Protein AF-A0A3G8GUY1-F1 (afdb_monomer)

Nearest PDB structures (foldseek):
  7ruq-assembly2_C  TM=5.912E-01  e=1.115E+00  Homo sapiens
  1wh2-assembly1_A  TM=5.828E-01  e=5.482E+00  Arabidopsis thaliana

Foldseek 3Di:
DDDDPPPPPPVPQPQFKWKQEPVRDTDTRHPDQVVRVVVNVVVPDQKIKMFTKDLQDECVCLAPPLLVVLVVVLVVLVVCVVVVNDDDCVVVSVVSVLLSVQHPVQPDPPHHRDPSSVVSSVVRRVVLVVVQVVCCVVPVVDDRDIDTHPPRIDMDGDDPDPPDPDD

Solvent-accessible surface area (backbone atoms only — not comparable to full-atom values): 9735 Å² total; per-residue (Å²): 139,80,85,81,77,82,72,78,75,73,72,70,75,47,53,42,10,21,20,44,48,100,82,75,43,79,48,68,72,17,74,36,66,66,53,20,40,51,52,32,42,76,76,68,41,58,62,25,40,30,31,36,44,30,88,61,77,42,68,58,54,38,69,73,42,35,44,59,53,43,46,53,52,46,50,50,42,54,52,30,38,77,67,71,76,42,76,84,47,62,68,57,39,65,63,45,48,59,32,30,67,45,54,66,75,38,63,72,66,100,48,77,57,42,72,38,39,53,50,34,41,52,52,41,45,51,53,53,48,54,50,52,53,51,46,43,74,76,38,73,86,53,77,79,83,76,28,64,38,80,91,45,67,44,81,44,70,72,70,83,75,82,85,65,81,87,124

pLDDT: mean 76.89, std 17.86, range [33.94, 95.0]

Secondary structure (DSSP, 8-state):
----------------EEEE-TTS-EEEEESSHHHHHHHHHHTT-SEEEEEEEESSPPHHIIIIIHHHHHHHHHHHHHHHHHTTS-S--HHHHHHHHHHHH--THHHHSSSPPPHHHHHHHHHHHHHHHHHHHHHHHH-TTSPPP-EEPTT--EEEE--S-------

Mean predicted aligned error: 12.28 Å

Structure (mmCIF, N/CA/C/O backbone):
data_AF-A0A3G8GUY1-F1
#
_entry.id   AF-A0A3G8GUY1-F1
#
loop_
_atom_site.group_PDB
_atom_site.id
_atom_site.type_symbol
_atom_site.label_atom_id
_atom_site.label_alt_id
_atom_site.label_comp_id
_atom_site.label_asym_id
_atom_site.label_entity_id
_atom_site.label_seq_id
_atom_site.pdbx_PDB_ins_code
_atom_site.Cartn_x
_atom_site.Cartn_y
_atom_site.Cartn_z
_atom_site.occupancy
_atom_site.B_iso_or_equiv
_atom_site.auth_seq_id
_atom_site.auth_comp_id
_atom_site.auth_asym_id
_atom_site.auth_atom_id
_atom_site.pdbx_PDB_model_num
ATOM 1 N N . MET A 1 1 ? 45.491 -27.440 10.576 1.00 37.22 1 MET A N 1
ATOM 2 C CA . MET A 1 1 ? 44.371 -27.638 9.636 1.00 37.22 1 MET A CA 1
ATOM 3 C C . MET A 1 1 ? 43.360 -26.542 9.920 1.00 37.22 1 MET A C 1
ATOM 5 O O . MET A 1 1 ? 42.595 -26.682 10.861 1.00 37.22 1 MET A O 1
ATOM 9 N N . SER A 1 2 ? 43.446 -25.425 9.197 1.00 34.06 2 SER A N 1
ATOM 10 C CA . SER A 1 2 ? 42.467 -24.336 9.278 1.00 34.06 2 SER A CA 1
ATOM 11 C C . SER A 1 2 ? 41.601 -24.409 8.033 1.00 34.06 2 SER A C 1
ATOM 13 O O . SER A 1 2 ? 42.111 -24.286 6.923 1.00 34.06 2 SER A O 1
ATOM 15 N N . THR A 1 3 ? 40.315 -24.679 8.222 1.00 37.38 3 THR A N 1
ATOM 16 C CA . THR A 1 3 ? 39.297 -24.635 7.176 1.00 37.38 3 THR A CA 1
ATOM 17 C C . THR A 1 3 ? 38.997 -23.178 6.852 1.00 37.38 3 THR A C 1
ATOM 19 O O . THR A 1 3 ? 38.409 -22.457 7.656 1.00 37.38 3 THR A O 1
ATOM 22 N N . GLN A 1 4 ? 39.458 -22.758 5.680 1.00 34.22 4 GLN A N 1
ATOM 23 C CA . GLN A 1 4 ? 39.058 -21.534 5.005 1.00 34.22 4 GLN A CA 1
ATOM 24 C C . GLN A 1 4 ? 37.614 -21.750 4.535 1.00 34.22 4 GLN A C 1
ATOM 26 O O . GLN A 1 4 ? 37.375 -22.475 3.575 1.00 34.22 4 GLN A O 1
ATOM 31 N N . ASN A 1 5 ? 36.646 -21.221 5.283 1.00 36.81 5 ASN A N 1
ATOM 32 C CA . ASN A 1 5 ? 35.286 -21.088 4.778 1.00 36.81 5 ASN A CA 1
ATOM 33 C C . ASN A 1 5 ? 35.275 -19.853 3.882 1.00 36.81 5 ASN A C 1
ATOM 35 O O . ASN A 1 5 ? 35.194 -18.728 4.377 1.00 36.81 5 ASN A O 1
ATOM 39 N N . ASP A 1 6 ? 35.385 -20.097 2.579 1.00 35.12 6 ASP A N 1
ATOM 40 C CA . ASP A 1 6 ? 34.920 -19.189 1.541 1.00 35.12 6 ASP A CA 1
ATOM 41 C C . ASP A 1 6 ? 33.421 -18.966 1.767 1.00 35.12 6 ASP A C 1
ATOM 43 O O . ASP A 1 6 ? 32.568 -19.749 1.348 1.00 35.12 6 ASP A O 1
ATOM 47 N N . VAL A 1 7 ? 33.094 -17.918 2.518 1.00 40.62 7 VAL A N 1
ATOM 48 C CA . VAL A 1 7 ? 31.767 -17.324 2.441 1.00 40.62 7 VAL A CA 1
ATOM 49 C C . VAL A 1 7 ? 31.808 -16.488 1.175 1.00 40.62 7 VAL A C 1
ATOM 51 O O . VAL A 1 7 ? 32.288 -15.357 1.186 1.00 40.62 7 VAL A O 1
ATOM 54 N N . ASP A 1 8 ? 31.356 -17.091 0.076 1.00 33.94 8 ASP A N 1
ATOM 55 C CA . ASP A 1 8 ? 30.823 -16.354 -1.059 1.00 33.94 8 ASP A CA 1
ATOM 56 C C . ASP A 1 8 ? 29.797 -15.363 -0.493 1.00 33.94 8 ASP A C 1
ATOM 58 O O . ASP A 1 8 ? 28.642 -15.705 -0.222 1.00 33.94 8 ASP A O 1
ATOM 62 N N . GLU A 1 9 ? 30.229 -14.120 -0.279 1.00 34.91 9 GLU A N 1
ATOM 63 C CA . GLU A 1 9 ? 29.343 -12.971 -0.284 1.00 34.91 9 GLU A CA 1
ATOM 64 C C . GLU A 1 9 ? 28.726 -12.943 -1.682 1.00 34.91 9 GLU A C 1
ATOM 66 O O . GLU A 1 9 ? 29.205 -12.275 -2.600 1.00 34.91 9 GLU A O 1
ATOM 71 N N . GLN A 1 10 ? 27.651 -13.717 -1.861 1.00 35.03 10 GLN A N 1
ATOM 72 C CA . GLN A 1 10 ? 26.658 -13.435 -2.875 1.00 35.03 10 GLN A CA 1
ATOM 73 C C . GLN A 1 10 ? 26.232 -12.000 -2.615 1.00 35.03 10 GLN A C 1
ATOM 75 O O . GLN A 1 10 ? 25.422 -11.715 -1.736 1.00 35.03 10 GLN A O 1
ATOM 80 N N . LYS A 1 11 ? 26.868 -11.093 -3.351 1.00 34.03 11 LYS A N 1
ATOM 81 C CA . LYS A 1 11 ? 26.497 -9.702 -3.501 1.00 34.03 11 LYS A CA 1
ATOM 82 C C . LYS A 1 11 ? 25.031 -9.736 -3.903 1.00 34.03 11 LYS A C 1
ATOM 84 O O . LYS A 1 11 ? 24.726 -9.984 -5.068 1.00 34.03 11 LYS A O 1
ATOM 89 N N . ILE A 1 12 ? 24.143 -9.620 -2.915 1.00 40.19 12 ILE A N 1
ATOM 90 C CA . ILE A 1 12 ? 22.703 -9.533 -3.126 1.00 40.19 12 ILE A CA 1
ATOM 91 C C . ILE A 1 12 ? 22.572 -8.418 -4.150 1.00 40.19 12 ILE A C 1
ATOM 93 O O . ILE A 1 12 ? 22.999 -7.294 -3.873 1.00 40.19 12 ILE A O 1
ATOM 97 N N . ALA A 1 13 ? 22.144 -8.761 -5.368 1.00 44.03 13 ALA A N 1
ATOM 98 C CA . ALA A 1 13 ? 21.933 -7.779 -6.415 1.00 44.03 13 ALA A CA 1
ATOM 99 C C . ALA A 1 13 ? 21.096 -6.670 -5.779 1.00 44.03 13 ALA A C 1
ATOM 101 O O . ALA A 1 13 ? 20.040 -6.952 -5.207 1.00 44.03 13 ALA A O 1
ATOM 102 N N . SER A 1 14 ? 21.642 -5.453 -5.710 1.00 54.78 14 SER A N 1
ATOM 103 C CA . SER A 1 14 ? 20.922 -4.387 -5.039 1.00 54.78 14 SER A CA 1
ATOM 104 C C . SER A 1 14 ? 19.738 -4.058 -5.934 1.00 54.78 14 SER A C 1
ATOM 106 O O . SER A 1 14 ? 19.876 -3.517 -7.024 1.00 54.78 14 SER A O 1
ATOM 108 N N . ASP A 1 15 ? 18.557 -4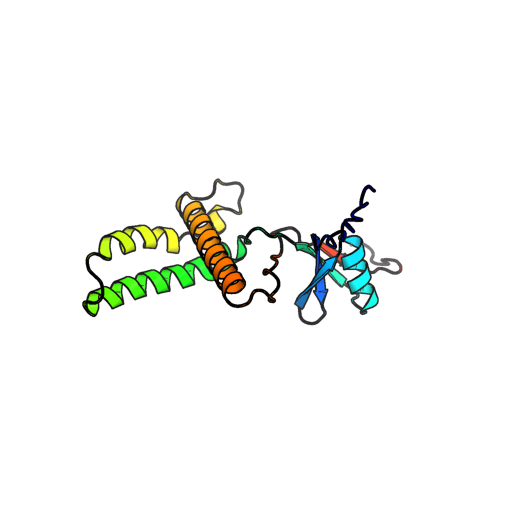.507 -5.531 1.00 68.00 15 ASP A N 1
ATOM 109 C CA . ASP A 1 15 ? 17.331 -4.303 -6.293 1.00 68.00 15 ASP A CA 1
ATOM 110 C C . ASP A 1 15 ? 16.778 -2.913 -5.976 1.00 68.00 15 ASP A C 1
ATOM 112 O O . ASP A 1 15 ? 15.667 -2.770 -5.474 1.00 68.00 15 ASP A O 1
ATOM 116 N N . GLU A 1 16 ? 17.605 -1.894 -6.211 1.00 87.06 16 GLU A N 1
ATOM 117 C CA . GLU A 1 16 ? 17.373 -0.503 -5.818 1.00 87.06 16 GLU A CA 1
ATOM 118 C C . GLU A 1 16 ? 16.501 0.251 -6.818 1.00 87.06 16 GLU A C 1
ATOM 120 O O . GLU A 1 16 ? 15.888 1.256 -6.464 1.00 87.06 16 GLU A O 1
ATOM 125 N N . PHE A 1 17 ? 16.434 -0.213 -8.066 1.00 91.06 17 PHE A N 1
ATOM 126 C CA . PHE A 1 17 ? 15.706 0.460 -9.133 1.00 91.06 17 PHE A CA 1
ATOM 127 C C . PHE A 1 17 ? 14.821 -0.495 -9.935 1.00 91.06 17 PHE A C 1
ATOM 129 O O . PHE A 1 17 ? 15.071 -1.700 -10.046 1.00 91.06 17 PHE A O 1
ATOM 136 N N . ALA A 1 18 ? 13.778 0.088 -10.522 1.00 92.88 18 ALA A N 1
ATOM 137 C CA . ALA A 1 18 ? 12.832 -0.565 -11.415 1.00 92.88 18 ALA A CA 1
ATOM 138 C C . ALA A 1 18 ? 12.503 0.330 -12.619 1.00 92.88 18 ALA A C 1
ATOM 140 O O . ALA A 1 18 ? 12.673 1.551 -12.548 1.00 92.88 18 ALA A O 1
ATOM 141 N N . TYR A 1 19 ? 11.996 -0.263 -13.703 1.00 94.06 19 TYR A N 1
ATOM 142 C CA . TYR A 1 19 ? 11.395 0.464 -14.829 1.00 94.06 19 TYR A CA 1
ATOM 143 C C . TYR A 1 19 ? 9.956 -0.003 -15.104 1.00 94.06 19 TYR A C 1
ATOM 145 O O . TYR A 1 19 ? 9.602 -1.119 -14.729 1.00 94.06 19 TYR A O 1
ATOM 153 N N . LYS A 1 20 ? 9.119 0.834 -15.734 1.00 93.62 20 LYS A N 1
ATOM 154 C CA . LYS A 1 20 ? 7.781 0.425 -16.210 1.00 93.62 20 LYS A CA 1
ATOM 155 C C . LYS A 1 20 ? 7.870 -0.231 -17.584 1.00 93.62 20 LYS A C 1
ATOM 157 O O . LYS A 1 20 ? 8.429 0.363 -18.505 1.00 93.62 20 LYS A O 1
ATOM 162 N N . ASP A 1 21 ? 7.304 -1.426 -17.722 1.00 91.94 21 ASP A N 1
ATOM 163 C CA . ASP A 1 21 ? 7.128 -2.081 -19.017 1.00 91.94 21 ASP A CA 1
ATOM 164 C C . ASP A 1 21 ? 5.978 -1.450 -19.830 1.00 91.94 21 ASP A C 1
ATOM 166 O O . ASP A 1 21 ? 5.285 -0.541 -19.376 1.00 91.94 21 ASP A O 1
ATOM 170 N N . ALA A 1 22 ? 5.764 -1.939 -21.055 1.00 87.50 22 ALA A N 1
ATOM 171 C CA . ALA A 1 22 ? 4.712 -1.440 -21.945 1.00 87.50 22 ALA A CA 1
ATOM 172 C C . ALA A 1 22 ? 3.275 -1.703 -21.442 1.00 87.50 22 ALA A C 1
ATOM 174 O O . ALA A 1 22 ? 2.328 -1.179 -22.022 1.00 87.50 22 ALA A O 1
ATOM 175 N N . ALA A 1 23 ? 3.105 -2.525 -20.403 1.00 91.12 23 ALA A N 1
ATOM 176 C CA . ALA A 1 23 ? 1.827 -2.816 -19.760 1.00 91.12 23 ALA A CA 1
ATOM 177 C C . ALA A 1 23 ? 1.661 -2.050 -18.432 1.00 91.12 23 ALA A C 1
ATOM 179 O O . ALA A 1 23 ? 0.831 -2.434 -17.609 1.00 91.12 23 ALA A O 1
ATOM 180 N N . ASP A 1 24 ? 2.467 -1.006 -18.209 1.00 85.12 24 ASP A N 1
ATOM 181 C CA . ASP A 1 24 ? 2.514 -0.204 -16.982 1.00 85.12 24 ASP A CA 1
ATOM 182 C C . ASP A 1 24 ? 2.867 -1.003 -15.712 1.00 85.12 24 ASP A C 1
ATOM 184 O O . ASP A 1 24 ? 2.571 -0.587 -14.588 1.00 85.12 24 ASP A O 1
ATOM 188 N N . ARG A 1 25 ? 3.556 -2.143 -15.858 1.00 89.75 25 ARG A N 1
ATOM 189 C CA . ARG A 1 25 ? 4.028 -2.955 -14.726 1.00 89.75 25 ARG A CA 1
ATOM 190 C C . ARG A 1 25 ? 5.467 -2.613 -14.376 1.00 89.75 25 ARG A C 1
ATOM 192 O O . ARG A 1 25 ? 6.305 -2.417 -15.252 1.00 89.75 25 ARG A O 1
ATOM 199 N N . TRP A 1 26 ? 5.778 -2.611 -13.085 1.00 90.75 26 TRP A N 1
ATOM 200 C CA . TRP A 1 26 ? 7.138 -2.386 -12.601 1.00 90.75 26 TRP A CA 1
ATOM 201 C C . TRP A 1 26 ? 7.999 -3.648 -12.705 1.00 90.75 26 TRP A C 1
ATOM 203 O O . TRP A 1 26 ? 7.679 -4.681 -12.119 1.00 90.75 26 TRP A O 1
ATOM 213 N N . ILE A 1 27 ? 9.127 -3.534 -13.403 1.00 91.56 27 ILE A N 1
ATOM 214 C CA . ILE A 1 27 ? 10.173 -4.551 -13.503 1.00 91.56 27 ILE A CA 1
ATOM 215 C C . ILE A 1 27 ? 11.353 -4.096 -12.643 1.00 91.56 27 ILE A C 1
ATOM 217 O O . ILE A 1 27 ? 12.052 -3.145 -12.995 1.00 91.56 27 ILE A O 1
ATOM 221 N N . ALA A 1 28 ? 11.544 -4.747 -11.495 1.00 89.94 28 ALA A N 1
ATOM 222 C CA . ALA A 1 28 ? 12.653 -4.503 -10.570 1.00 89.94 28 ALA A CA 1
ATOM 223 C C . ALA A 1 28 ? 13.836 -5.443 -10.853 1.00 89.94 28 ALA A C 1
ATOM 225 O O . ALA A 1 28 ? 13.695 -6.407 -11.604 1.00 89.94 28 ALA A O 1
ATOM 226 N N . GLY A 1 29 ? 14.985 -5.179 -10.228 1.00 88.06 29 GLY A N 1
ATOM 227 C CA . GLY A 1 29 ? 16.172 -6.036 -10.360 1.00 88.06 29 GLY A CA 1
ATOM 228 C C . GLY A 1 29 ? 17.474 -5.300 -10.676 1.00 88.06 29 GLY A C 1
ATOM 229 O O . GLY A 1 29 ? 18.430 -5.925 -11.130 1.00 88.06 29 GLY A O 1
ATOM 230 N N . PHE A 1 30 ? 17.489 -3.968 -10.560 1.00 90.75 30 PHE A N 1
ATOM 231 C CA . PHE A 1 30 ? 18.566 -3.140 -11.096 1.00 90.75 30 PHE A CA 1
ATOM 232 C C . PHE A 1 30 ? 19.304 -2.391 -9.990 1.00 90.75 30 PHE A C 1
ATOM 234 O O . PHE A 1 30 ? 18.693 -1.644 -9.226 1.00 90.75 30 PHE A O 1
ATOM 241 N N . SER A 1 31 ? 20.632 -2.516 -9.993 1.00 89.31 31 SER A N 1
ATOM 242 C CA . SER A 1 31 ? 21.543 -1.833 -9.064 1.00 89.31 31 SER A CA 1
ATOM 243 C C . SER A 1 31 ? 21.721 -0.347 -9.340 1.00 89.31 31 SER A C 1
ATOM 245 O O . SER A 1 31 ? 22.277 0.379 -8.523 1.00 89.31 31 SER A O 1
ATOM 247 N N . SER A 1 32 ? 21.289 0.132 -10.506 1.00 90.25 32 SER A N 1
ATOM 248 C CA . SER A 1 32 ? 21.320 1.553 -10.819 1.00 90.25 32 SER A CA 1
ATOM 249 C C . SER A 1 32 ? 20.140 1.964 -11.688 1.00 90.25 32 SER A C 1
ATOM 251 O O . SER A 1 32 ? 19.631 1.197 -12.511 1.00 90.25 32 SER A O 1
ATOM 253 N N . ARG A 1 33 ? 19.745 3.235 -11.563 1.00 90.31 33 ARG A N 1
ATOM 254 C CA . ARG A 1 33 ? 18.725 3.850 -12.424 1.00 90.31 33 ARG A CA 1
ATOM 255 C C . ARG A 1 33 ? 19.089 3.750 -13.906 1.00 90.31 33 ARG A C 1
ATOM 257 O O . ARG A 1 33 ? 18.213 3.572 -14.747 1.00 90.31 33 ARG A O 1
ATOM 264 N N . ARG A 1 34 ? 20.386 3.850 -14.221 1.00 90.50 34 ARG A N 1
ATOM 265 C CA . ARG A 1 34 ? 20.904 3.721 -15.586 1.00 90.50 34 ARG A CA 1
ATOM 266 C C . ARG A 1 34 ? 20.663 2.318 -16.137 1.00 90.50 34 ARG A C 1
ATOM 268 O O . ARG A 1 34 ? 20.242 2.209 -17.282 1.00 90.50 34 ARG A O 1
ATOM 275 N N . ASP A 1 35 ? 20.894 1.277 -15.344 1.00 91.38 35 ASP A N 1
ATOM 276 C CA . ASP A 1 35 ? 20.696 -0.108 -15.787 1.00 91.38 35 ASP A CA 1
ATOM 277 C C . ASP A 1 35 ? 19.213 -0.397 -16.034 1.00 91.38 35 ASP A C 1
ATOM 279 O O . ASP A 1 35 ? 18.866 -0.953 -17.075 1.00 91.38 35 ASP A O 1
ATOM 283 N N . ALA A 1 36 ? 18.332 0.075 -15.144 1.00 91.00 36 ALA A N 1
ATOM 284 C CA . ALA A 1 36 ? 16.882 -0.005 -15.333 1.00 91.00 36 ALA A CA 1
ATOM 285 C C . ALA A 1 36 ? 16.429 0.725 -16.611 1.00 91.00 36 ALA A C 1
ATOM 287 O O . ALA A 1 36 ? 15.637 0.198 -17.392 1.00 91.00 36 ALA A O 1
ATOM 288 N N . MET A 1 37 ? 16.968 1.925 -16.860 1.00 92.88 37 MET A N 1
ATOM 289 C CA . MET A 1 37 ? 16.689 2.695 -18.074 1.00 92.88 37 MET A CA 1
ATOM 290 C C . MET A 1 37 ? 17.144 1.950 -19.337 1.00 92.88 37 MET A C 1
ATOM 292 O O . MET A 1 37 ? 16.371 1.810 -20.283 1.00 92.88 37 MET A O 1
ATOM 296 N N . LEU A 1 38 ? 18.389 1.465 -19.360 1.00 91.50 38 LEU A N 1
ATOM 297 C CA . LEU A 1 38 ? 18.944 0.741 -20.505 1.00 91.50 38 LEU A CA 1
ATOM 298 C C . LEU A 1 38 ? 18.185 -0.562 -20.771 1.00 91.50 38 LEU A C 1
ATOM 300 O O . LEU A 1 38 ? 17.951 -0.892 -21.930 1.00 91.50 38 LEU A O 1
ATOM 304 N N . ALA A 1 39 ? 17.751 -1.268 -19.725 1.00 91.69 39 ALA A N 1
ATOM 305 C CA . ALA A 1 39 ? 16.904 -2.446 -19.863 1.00 91.69 39 ALA A CA 1
ATOM 306 C C . ALA A 1 39 ? 15.574 -2.112 -20.555 1.00 91.69 39 ALA A C 1
ATOM 308 O O . ALA A 1 39 ? 15.201 -2.804 -21.500 1.00 91.69 39 ALA A O 1
ATOM 309 N N . GLY A 1 40 ? 14.916 -1.017 -20.157 1.00 88.25 40 GLY A N 1
ATOM 310 C CA . GLY A 1 40 ? 13.706 -0.520 -20.818 1.00 88.25 40 GLY A CA 1
ATOM 311 C C . GLY A 1 40 ? 13.921 -0.184 -22.301 1.00 88.25 40 GLY A C 1
ATOM 312 O O . GLY A 1 40 ? 13.125 -0.574 -23.153 1.00 88.25 40 GLY A O 1
ATOM 313 N N . ILE A 1 41 ? 15.033 0.476 -22.636 1.00 89.81 41 ILE A N 1
ATOM 314 C CA . ILE A 1 41 ? 15.385 0.793 -24.032 1.00 89.81 41 ILE A CA 1
ATOM 315 C C . ILE A 1 41 ? 15.638 -0.488 -24.838 1.00 89.81 41 ILE A C 1
ATOM 317 O O . ILE A 1 41 ? 15.159 -0.615 -25.964 1.00 89.81 41 ILE A O 1
ATOM 321 N N . ASN A 1 42 ? 16.353 -1.458 -24.262 1.00 90.00 42 ASN A N 1
ATOM 322 C CA . ASN A 1 42 ? 16.683 -2.723 -24.925 1.00 90.00 42 ASN A CA 1
ATOM 323 C C . ASN A 1 42 ? 15.444 -3.565 -25.262 1.00 90.00 42 ASN A C 1
ATOM 325 O O . ASN A 1 42 ? 15.489 -4.353 -26.204 1.00 90.00 42 ASN A O 1
ATOM 329 N N . VAL A 1 43 ? 14.338 -3.386 -24.531 1.00 90.38 43 VAL A N 1
ATOM 330 C CA . VAL A 1 43 ? 13.045 -4.023 -24.839 1.00 90.38 43 VAL A CA 1
ATOM 331 C C . VAL A 1 43 ? 12.153 -3.173 -25.756 1.00 90.38 43 VAL A C 1
ATOM 333 O O . VAL A 1 43 ? 10.990 -3.507 -25.966 1.00 90.38 43 VAL A O 1
ATOM 336 N N . GLY A 1 44 ? 12.693 -2.097 -26.339 1.00 86.12 44 GLY A N 1
ATOM 337 C CA . GLY A 1 44 ? 12.034 -1.297 -27.373 1.00 86.12 44 GLY A CA 1
ATOM 338 C C . GLY A 1 44 ? 11.206 -0.117 -26.860 1.00 86.12 44 GLY A C 1
ATOM 339 O O . GLY A 1 44 ? 10.437 0.454 -27.631 1.00 86.12 44 GLY A O 1
ATOM 340 N N . LEU A 1 45 ? 11.341 0.277 -25.589 1.00 86.56 45 LEU A N 1
ATOM 341 C CA . LEU A 1 45 ? 10.646 1.456 -25.069 1.00 86.56 45 LEU A CA 1
ATOM 342 C C . LEU A 1 45 ? 11.330 2.748 -25.538 1.00 86.56 45 LEU A C 1
ATOM 344 O O . LEU A 1 45 ? 12.513 2.976 -25.289 1.00 86.56 45 LEU A O 1
ATOM 348 N N . HIS A 1 46 ? 10.557 3.634 -26.166 1.00 83.88 46 HIS A N 1
ATOM 349 C CA . HIS A 1 46 ? 11.019 4.971 -26.565 1.00 83.88 46 HIS A CA 1
ATOM 350 C C . HIS A 1 46 ? 11.037 5.976 -25.404 1.00 83.88 46 HIS A C 1
ATOM 352 O O . HIS A 1 46 ? 11.814 6.931 -25.410 1.00 83.88 46 HIS A O 1
ATOM 358 N N . SER A 1 47 ? 10.192 5.745 -24.400 1.00 89.19 47 SER A N 1
ATOM 359 C CA . SER A 1 47 ? 10.142 6.491 -23.146 1.00 89.19 47 SER A CA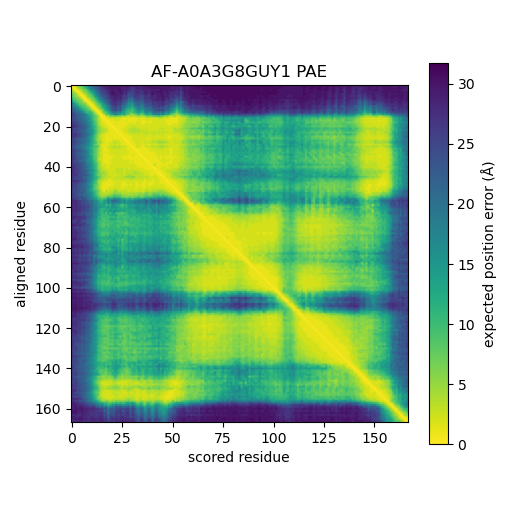 1
ATOM 360 C C . SER A 1 47 ? 10.157 5.487 -22.002 1.00 89.19 47 SER A C 1
ATOM 362 O O . SER A 1 47 ? 9.259 4.654 -21.904 1.00 89.19 47 SER A O 1
ATOM 364 N N . VAL A 1 48 ? 11.176 5.551 -21.150 1.00 90.69 48 VAL A N 1
ATOM 365 C CA . VAL A 1 48 ? 11.352 4.653 -20.010 1.00 90.69 48 VAL A CA 1
ATOM 366 C C . VAL A 1 48 ? 11.086 5.419 -18.728 1.00 90.69 48 VAL A C 1
ATOM 368 O O . VAL A 1 48 ? 11.774 6.390 -18.421 1.00 90.69 48 VAL A O 1
ATOM 371 N N . VAL A 1 49 ? 10.107 4.967 -17.949 1.00 93.75 49 VAL A N 1
ATOM 372 C CA . VAL A 1 49 ? 9.891 5.466 -16.588 1.00 93.75 49 VAL A CA 1
ATOM 373 C C . VAL A 1 49 ? 10.679 4.588 -15.632 1.00 93.75 49 VAL A C 1
ATOM 375 O O . VAL A 1 49 ? 10.521 3.372 -15.650 1.00 93.75 49 VAL A O 1
ATOM 378 N N . THR A 1 50 ? 11.514 5.197 -14.796 1.00 93.00 50 THR A N 1
ATOM 379 C CA . THR A 1 50 ? 12.284 4.513 -13.743 1.00 93.00 50 THR A CA 1
ATOM 380 C C . THR A 1 50 ? 11.867 5.001 -12.371 1.00 93.00 50 THR A C 1
ATOM 382 O O . THR A 1 50 ? 11.460 6.153 -12.238 1.00 93.00 50 THR A O 1
ATOM 385 N N . ALA A 1 51 ? 12.039 4.176 -11.348 1.00 90.62 51 ALA A N 1
ATOM 386 C CA . ALA A 1 51 ? 11.846 4.581 -9.964 1.00 90.62 51 ALA A CA 1
ATOM 387 C C . ALA A 1 51 ? 12.797 3.842 -9.025 1.00 90.62 51 ALA A C 1
ATOM 389 O O . ALA A 1 51 ? 13.377 2.818 -9.391 1.00 90.62 51 ALA A O 1
ATOM 390 N N . GLU A 1 52 ? 12.949 4.385 -7.822 1.00 88.31 52 GLU A N 1
ATOM 391 C CA . GLU A 1 52 ? 13.641 3.710 -6.730 1.00 88.31 52 GLU A CA 1
ATOM 392 C C . GLU A 1 52 ? 12.706 2.728 -6.042 1.00 88.31 52 GLU A C 1
ATOM 394 O O . GLU A 1 52 ? 11.509 2.978 -5.885 1.00 88.31 52 GLU A O 1
ATOM 399 N N . VAL A 1 53 ? 13.282 1.620 -5.609 1.00 87.06 53 VAL A N 1
ATOM 400 C CA . VAL A 1 53 ? 12.621 0.573 -4.857 1.00 87.06 53 VAL A CA 1
ATOM 401 C C . VAL A 1 53 ? 12.983 0.733 -3.386 1.00 87.06 53 VAL A C 1
ATOM 403 O O . VAL A 1 53 ? 14.128 0.987 -3.024 1.00 87.06 53 VAL A O 1
ATOM 406 N N . SER A 1 54 ? 11.984 0.595 -2.529 1.00 76.88 54 SER A N 1
ATOM 407 C CA . SER A 1 54 ? 12.099 0.689 -1.085 1.00 76.88 54 SER A CA 1
ATOM 408 C C . SER A 1 54 ? 11.621 -0.615 -0.445 1.00 76.88 54 SER A C 1
ATOM 410 O O . SER A 1 54 ? 10.577 -1.140 -0.846 1.00 76.88 54 SER A O 1
ATOM 412 N N . PRO A 1 55 ? 12.337 -1.125 0.573 1.00 68.19 55 PRO A N 1
ATOM 413 C CA . PRO A 1 55 ? 11.820 -2.171 1.450 1.00 68.19 55 PRO A CA 1
ATOM 414 C C . PRO A 1 55 ? 10.822 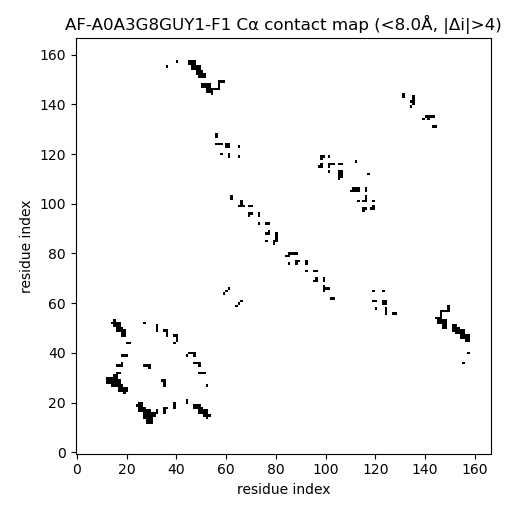-1.615 2.479 1.00 68.19 55 PRO A C 1
ATOM 416 O O . PRO A 1 55 ? 10.103 -2.374 3.114 1.00 68.19 55 PRO A O 1
ATOM 419 N N . GLN A 1 56 ? 10.784 -0.292 2.669 1.00 62.22 56 GLN A N 1
ATOM 420 C CA . GLN A 1 56 ? 9.841 0.376 3.563 1.00 62.22 56 GLN A CA 1
ATOM 421 C C . GLN A 1 56 ? 8.517 0.603 2.835 1.00 62.22 56 GLN A C 1
ATOM 423 O O . GLN A 1 56 ? 8.524 1.102 1.702 1.00 62.22 56 GLN A O 1
ATOM 428 N N . CYS A 1 57 ? 7.420 0.255 3.514 1.00 57.97 57 CYS A N 1
ATOM 429 C CA . CYS A 1 57 ? 6.051 0.364 3.020 1.00 57.97 57 CYS A CA 1
ATOM 430 C C . CYS A 1 57 ? 5.787 1.755 2.423 1.00 57.97 57 CYS A C 1
ATOM 432 O O . CYS A 1 57 ? 6.172 2.777 3.009 1.00 57.97 57 CYS A O 1
ATOM 434 N N . PRO A 1 58 ? 5.184 1.833 1.229 1.00 62.22 58 PRO A N 1
ATOM 435 C CA . PRO A 1 58 ? 5.004 3.092 0.565 1.00 62.22 58 PRO A CA 1
ATOM 436 C C . PRO A 1 58 ? 3.825 3.812 1.203 1.00 62.22 58 PRO A C 1
ATOM 438 O O . PRO A 1 58 ? 2.767 3.243 1.458 1.00 62.22 58 PRO A O 1
ATOM 441 N N . SER A 1 59 ? 3.939 5.135 1.283 1.00 62.91 59 SER A N 1
ATOM 442 C CA . SER A 1 59 ? 2.787 5.984 1.600 1.00 62.91 59 SER A CA 1
ATOM 443 C C . SER A 1 59 ? 1.582 5.763 0.665 1.00 62.91 59 SER A C 1
ATOM 445 O O . SER A 1 59 ? 0.501 6.238 0.967 1.00 62.91 59 SER A O 1
ATOM 447 N N . TYR A 1 60 ? 1.716 5.039 -0.454 1.00 64.00 60 TYR A N 1
ATOM 448 C CA . TYR A 1 60 ? 0.626 4.741 -1.383 1.00 64.00 60 TYR A CA 1
ATOM 449 C C . TYR A 1 60 ? -0.560 3.997 -0.755 1.00 64.00 60 TYR A C 1
ATOM 451 O O . TYR A 1 60 ? -1.693 4.365 -1.062 1.00 64.00 60 TYR A O 1
ATOM 459 N N . PHE A 1 61 ? -0.340 3.029 0.146 1.00 66.62 61 PHE A N 1
ATOM 460 C CA . PHE A 1 61 ? -1.454 2.340 0.816 1.00 66.62 61 PHE A CA 1
ATOM 461 C C . PHE A 1 61 ? -2.240 3.316 1.701 1.00 66.62 61 PHE A C 1
ATOM 463 O O . PHE A 1 61 ? -3.465 3.411 1.604 1.00 66.62 61 PHE A O 1
ATOM 470 N N . ALA A 1 62 ? -1.514 4.154 2.453 1.00 68.38 62 ALA A N 1
ATOM 471 C CA . ALA A 1 62 ? -2.089 5.267 3.204 1.00 68.38 62 ALA A CA 1
ATOM 472 C C . ALA A 1 62 ? -2.890 6.238 2.315 1.00 68.38 62 ALA A C 1
ATOM 474 O O . ALA A 1 62 ? -3.953 6.714 2.687 1.00 68.38 62 ALA A O 1
ATOM 475 N N . ARG A 1 63 ? -2.402 6.509 1.105 1.00 68.81 63 ARG A N 1
ATOM 476 C CA . ARG A 1 63 ? -2.966 7.525 0.205 1.00 68.81 63 ARG A CA 1
ATOM 477 C C . ARG A 1 63 ? -4.189 7.087 -0.576 1.00 68.81 63 ARG A C 1
ATOM 479 O O . ARG A 1 63 ? -5.073 7.911 -0.794 1.00 68.81 63 ARG A O 1
ATOM 486 N N . PHE A 1 64 ? -4.214 5.846 -1.044 1.00 73.62 64 PHE A N 1
ATOM 487 C CA . PHE A 1 64 ? -5.261 5.384 -1.953 1.00 73.62 64 PHE A CA 1
ATOM 488 C C . PHE A 1 64 ? -6.284 4.490 -1.262 1.00 73.62 64 PHE A C 1
ATOM 490 O O . PHE A 1 64 ? -7.475 4.625 -1.526 1.00 73.62 64 PHE A O 1
ATOM 497 N N . GLU A 1 65 ? -5.841 3.638 -0.337 1.00 80.81 65 GLU A N 1
ATOM 498 C CA . GLU A 1 65 ? -6.688 2.578 0.216 1.00 80.81 65 GLU A CA 1
ATOM 499 C C . GLU A 1 65 ? -7.091 2.815 1.671 1.00 80.81 65 GLU A C 1
ATOM 501 O O . GLU A 1 65 ? -8.150 2.350 2.093 1.00 80.81 65 GLU A O 1
ATOM 506 N N . ALA A 1 66 ? -6.319 3.581 2.447 1.00 83.31 66 ALA A N 1
ATOM 507 C CA . ALA A 1 66 ? -6.551 3.709 3.888 1.00 83.31 66 ALA A CA 1
ATOM 508 C C . ALA A 1 66 ? -7.953 4.161 4.254 1.00 83.31 66 ALA A C 1
ATOM 510 O O . ALA A 1 66 ? -8.579 3.577 5.133 1.00 83.31 66 ALA A O 1
ATOM 511 N N . ARG A 1 67 ? -8.481 5.168 3.555 1.00 86.75 67 ARG A N 1
ATOM 512 C CA . ARG A 1 67 ? -9.846 5.639 3.790 1.00 86.75 67 ARG A CA 1
ATOM 513 C C . ARG A 1 67 ? -10.870 4.529 3.574 1.00 86.75 67 ARG A C 1
ATOM 515 O O . ARG A 1 67 ? -11.815 4.409 4.349 1.00 86.75 67 ARG A O 1
ATOM 522 N N . HIS A 1 68 ? -10.702 3.736 2.519 1.00 87.19 68 HIS A N 1
ATOM 523 C CA . HIS A 1 68 ? -11.610 2.641 2.207 1.00 87.19 68 HIS A CA 1
ATOM 524 C C . HIS A 1 68 ? -11.506 1.520 3.248 1.00 87.19 68 HIS A C 1
ATOM 526 O O . HIS A 1 68 ? -12.515 1.140 3.843 1.00 87.19 68 HIS A O 1
ATOM 532 N N . VAL A 1 69 ? -10.284 1.065 3.531 1.00 86.81 69 VAL A N 1
ATOM 533 C CA . VAL A 1 69 ? -9.995 -0.002 4.499 1.00 86.81 69 VAL A CA 1
ATOM 534 C C . VAL A 1 69 ? -10.466 0.380 5.902 1.00 86.81 69 VAL A C 1
ATOM 536 O O . VAL A 1 69 ? -11.165 -0.394 6.552 1.00 86.81 69 VAL A O 1
ATOM 539 N N . LEU A 1 70 ? -10.158 1.592 6.369 1.00 89.38 70 LEU A N 1
ATOM 540 C CA . LEU A 1 70 ? -10.546 2.041 7.707 1.00 89.38 70 LEU A CA 1
ATOM 541 C C . LEU A 1 70 ? -12.058 2.159 7.864 1.00 89.38 70 LEU A C 1
ATOM 543 O O . LEU A 1 70 ? -12.584 1.810 8.918 1.00 89.38 70 LEU A O 1
ATOM 547 N N . ARG A 1 71 ? -12.775 2.580 6.817 1.00 92.25 71 ARG A N 1
ATOM 548 C CA . ARG A 1 71 ? -14.244 2.584 6.831 1.00 92.25 71 ARG A CA 1
ATOM 549 C C . ARG A 1 71 ? -14.811 1.179 6.961 1.00 92.25 71 ARG A C 1
ATOM 551 O O . ARG A 1 71 ? -15.648 0.957 7.825 1.00 92.25 71 ARG A O 1
ATOM 558 N N . GLN A 1 72 ? -14.291 0.221 6.196 1.00 92.31 72 GLN A N 1
ATOM 559 C CA . GLN A 1 72 ? -14.702 -1.178 6.330 1.00 92.31 72 GLN A CA 1
ATOM 560 C C . GLN A 1 72 ? -14.423 -1.738 7.731 1.00 92.31 72 GLN A C 1
ATOM 562 O O . GLN A 1 72 ? -15.246 -2.474 8.270 1.00 92.31 72 GLN A O 1
ATOM 567 N N . MET A 1 73 ? -13.295 -1.372 8.349 1.00 90.19 73 MET A N 1
ATOM 568 C CA . MET A 1 73 ? -12.990 -1.766 9.729 1.00 90.19 73 MET A CA 1
ATOM 569 C C . MET A 1 73 ? -13.992 -1.167 10.728 1.00 90.19 73 MET A C 1
ATOM 571 O O . MET A 1 73 ? -14.497 -1.887 11.588 1.00 90.19 73 MET A O 1
ATOM 575 N N . ILE A 1 74 ? -14.314 0.124 10.602 1.00 93.25 74 ILE A N 1
ATOM 576 C CA . ILE A 1 74 ? -15.301 0.819 11.448 1.00 93.25 74 ILE A CA 1
ATOM 577 C C . ILE A 1 74 ? -16.693 0.191 11.298 1.00 93.25 74 ILE A C 1
ATOM 579 O O . ILE A 1 74 ? -17.373 -0.049 12.300 1.00 93.25 74 ILE A O 1
ATOM 583 N N . ASP A 1 75 ? -17.103 -0.117 10.069 1.00 94.44 75 ASP A N 1
ATOM 584 C CA . ASP A 1 75 ? -18.383 -0.770 9.785 1.00 94.44 75 ASP A CA 1
ATOM 585 C C . ASP A 1 75 ? -18.414 -2.199 10.346 1.00 94.44 75 ASP A C 1
ATOM 587 O O . ASP A 1 75 ? -19.411 -2.621 10.934 1.00 94.44 75 ASP A O 1
ATOM 591 N N . GLY A 1 76 ? -17.303 -2.933 10.238 1.00 93.56 76 GLY A N 1
ATOM 592 C CA . GLY A 1 76 ? -17.147 -4.268 10.814 1.00 93.56 76 GLY A CA 1
ATOM 593 C C . GLY A 1 76 ? -17.268 -4.282 12.340 1.00 93.56 76 GLY A C 1
ATOM 594 O O . GLY A 1 76 ? -17.899 -5.184 12.894 1.00 93.56 76 GLY A O 1
ATOM 595 N N . LEU A 1 77 ? -16.730 -3.263 13.020 1.00 93.31 77 LEU A N 1
ATOM 596 C CA . LEU A 1 77 ? -16.900 -3.077 14.465 1.00 93.31 77 LEU A CA 1
ATOM 597 C C . LEU A 1 77 ? -18.380 -2.899 14.832 1.00 93.31 77 LEU A C 1
ATOM 599 O O . LEU A 1 77 ? -18.896 -3.625 15.684 1.00 93.31 77 LEU A O 1
ATOM 603 N N . ALA A 1 78 ? -19.077 -2.000 14.130 1.00 91.81 78 ALA A N 1
ATOM 604 C CA . ALA A 1 78 ? -20.501 -1.755 14.349 1.00 91.81 78 ALA A CA 1
ATOM 605 C C . ALA A 1 78 ? -21.342 -3.017 14.100 1.00 91.81 78 ALA A C 1
ATOM 607 O O . ALA A 1 78 ? -22.208 -3.372 14.901 1.00 91.81 78 ALA A O 1
ATOM 608 N N . TYR A 1 79 ? -21.060 -3.725 13.007 1.00 95.00 79 TYR A N 1
ATOM 609 C CA . TYR A 1 79 ? -21.741 -4.964 12.651 1.00 95.00 79 TYR A CA 1
ATOM 610 C C . TYR A 1 79 ? -21.518 -6.061 13.700 1.00 95.00 79 TYR A C 1
ATOM 612 O O . TYR A 1 79 ? -22.468 -6.735 14.104 1.00 95.00 79 TYR A O 1
ATOM 620 N N . GLY A 1 80 ? -20.282 -6.228 14.180 1.00 93.06 80 GLY A N 1
ATOM 621 C CA . GLY A 1 80 ? -19.956 -7.202 15.218 1.00 93.06 80 GLY A CA 1
ATOM 622 C C . GLY A 1 80 ? -20.699 -6.936 16.528 1.00 93.06 80 GLY A C 1
ATOM 623 O O . GLY A 1 80 ? -21.186 -7.878 17.153 1.00 93.06 80 GLY A O 1
ATOM 624 N N . GLU A 1 81 ? -20.853 -5.669 16.912 1.00 92.06 81 GLU A N 1
ATOM 625 C CA . GLU A 1 81 ? -21.610 -5.283 18.107 1.00 92.06 81 GLU A CA 1
ATOM 626 C C . GLU A 1 81 ? -23.116 -5.534 17.940 1.00 92.06 81 GLU A C 1
ATOM 628 O O . GLU A 1 81 ? -23.738 -6.150 18.806 1.00 92.06 81 GLU A O 1
ATOM 633 N N . GLN A 1 82 ? -23.691 -5.204 16.778 1.00 93.25 82 GLN A N 1
ATOM 634 C CA . GLN A 1 82 ? -25.095 -5.514 16.459 1.00 93.25 82 GLN A CA 1
ATOM 635 C C . GLN A 1 82 ? -25.415 -7.017 16.521 1.00 93.25 82 GLN A C 1
ATOM 637 O O . GLN A 1 82 ? -26.537 -7.398 16.848 1.00 93.25 82 GLN A O 1
ATOM 642 N N . HIS A 1 83 ? -24.435 -7.878 16.232 1.00 94.50 83 HIS A N 1
ATOM 643 C CA . HIS A 1 83 ? -24.589 -9.337 16.260 1.00 94.50 83 HIS A CA 1
ATOM 644 C C . HIS A 1 83 ? -24.180 -9.971 17.598 1.00 94.50 83 HIS A C 1
ATOM 646 O O . HIS A 1 83 ? -24.089 -11.200 17.695 1.00 94.50 83 HIS A O 1
ATOM 652 N N . GLY A 1 84 ? -23.888 -9.160 18.622 1.00 92.25 84 GLY A N 1
ATOM 653 C CA . GLY A 1 84 ? -23.431 -9.637 19.929 1.00 92.25 84 GLY A CA 1
ATOM 654 C C . GLY A 1 84 ? -22.095 -10.388 19.873 1.00 92.25 84 GLY A C 1
ATOM 655 O O . GLY A 1 84 ? -21.831 -11.244 20.716 1.00 92.25 84 GLY A O 1
ATOM 656 N N . LYS A 1 85 ? -21.275 -10.130 18.846 1.00 93.56 85 LYS A N 1
ATOM 657 C CA . LYS A 1 85 ? -19.919 -10.685 18.687 1.00 93.56 85 LYS A CA 1
ATOM 658 C C . LYS A 1 85 ? -18.849 -9.776 19.282 1.00 93.56 85 LYS A C 1
ATOM 660 O O . LYS A 1 85 ? -17.752 -10.248 19.558 1.00 93.56 85 LYS A O 1
ATOM 665 N N . LEU A 1 86 ? -19.177 -8.502 19.472 1.00 91.50 86 LEU A N 1
ATOM 666 C CA . LEU A 1 86 ? -18.344 -7.483 20.099 1.00 91.50 86 LEU A CA 1
ATOM 667 C C . LEU A 1 86 ? -19.166 -6.721 21.141 1.00 91.50 86 LEU A C 1
ATOM 669 O O . LEU A 1 86 ? -20.395 -6.732 21.099 1.00 91.50 86 LEU A O 1
ATOM 673 N N . VAL A 1 87 ? -18.472 -6.065 22.065 1.00 89.88 87 VAL A N 1
ATOM 674 C CA . VAL A 1 87 ? -19.047 -5.172 23.076 1.00 89.88 87 VAL A CA 1
ATOM 675 C C . VAL A 1 87 ? -18.136 -3.952 23.174 1.00 89.88 87 VAL A C 1
ATOM 677 O O . VAL A 1 87 ? -16.916 -4.119 23.114 1.00 89.88 87 VAL A O 1
ATOM 680 N N . SER A 1 88 ? -18.713 -2.758 23.335 1.00 88.75 88 SER A N 1
ATOM 681 C CA . SER A 1 88 ? -17.967 -1.507 23.538 1.00 88.75 88 SER A CA 1
ATOM 682 C C . SER A 1 88 ? -17.090 -1.131 22.339 1.00 88.75 88 SER A C 1
ATOM 684 O O . SER A 1 88 ? -15.913 -0.802 22.489 1.00 88.75 88 SER A O 1
ATOM 686 N N . SER A 1 89 ? -17.640 -1.211 21.120 1.00 89.88 89 SER A N 1
ATOM 687 C CA . SER A 1 89 ? -16.914 -0.781 19.915 1.00 89.88 89 SER A CA 1
ATOM 688 C C . SER A 1 89 ? -17.065 0.717 19.622 1.00 89.88 89 SER A C 1
ATOM 690 O O . SER A 1 89 ? -16.327 1.260 18.797 1.00 89.88 89 SER A O 1
ATOM 692 N N . GLU A 1 90 ? -17.988 1.398 20.304 1.00 88.94 90 GLU A N 1
ATOM 693 C CA . GLU A 1 90 ? -18.313 2.807 20.075 1.00 88.94 90 GLU A CA 1
ATOM 694 C C . GLU A 1 90 ? -17.100 3.726 20.281 1.00 88.94 90 GLU A C 1
ATOM 696 O O . GLU A 1 90 ? -16.788 4.532 19.405 1.00 88.94 90 GLU A O 1
ATOM 701 N N . GLU A 1 91 ? -16.340 3.557 21.367 1.00 88.75 91 GLU A N 1
ATOM 702 C CA . GLU A 1 91 ? -15.148 4.369 21.633 1.00 88.75 91 GLU A CA 1
ATOM 703 C C . GLU A 1 91 ? -14.085 4.200 20.540 1.00 88.75 91 GLU A C 1
ATOM 705 O O . GLU A 1 91 ? -13.480 5.176 20.086 1.00 88.75 91 GLU A O 1
ATOM 710 N N . ALA A 1 92 ? -13.881 2.966 20.070 1.00 87.62 92 ALA A N 1
ATOM 711 C CA . ALA A 1 92 ? -12.945 2.683 18.988 1.00 87.62 92 ALA A CA 1
ATOM 712 C C . ALA A 1 92 ? -13.396 3.344 17.679 1.00 87.62 92 ALA A C 1
ATOM 714 O O . ALA A 1 92 ? -12.584 3.947 16.977 1.00 87.62 92 ALA A O 1
ATOM 715 N N . ARG A 1 93 ? -14.695 3.296 17.366 1.00 91.75 93 ARG A N 1
ATOM 716 C CA . ARG A 1 93 ? -15.264 3.929 16.168 1.00 91.75 93 ARG A CA 1
ATOM 717 C C . ARG A 1 93 ? -15.131 5.453 16.214 1.00 91.75 93 ARG A C 1
ATOM 719 O O . ARG A 1 93 ? -14.767 6.047 15.198 1.00 91.75 93 ARG A O 1
ATOM 726 N N . VAL A 1 94 ? -15.335 6.077 17.376 1.00 91.50 94 VAL A N 1
ATOM 727 C CA . VAL A 1 94 ? -15.134 7.524 17.580 1.00 91.50 94 VAL A CA 1
ATOM 728 C C . VAL A 1 94 ? -13.678 7.928 17.331 1.00 91.50 94 VAL A C 1
ATOM 730 O O . VAL A 1 94 ? -13.431 8.947 16.690 1.00 91.50 94 VAL A O 1
ATOM 733 N N . ILE A 1 95 ? -12.711 7.124 17.782 1.00 89.19 95 ILE A N 1
ATOM 734 C CA . ILE A 1 95 ? -11.278 7.393 17.571 1.00 89.19 95 ILE A CA 1
ATOM 735 C C . ILE A 1 95 ? -10.868 7.172 16.107 1.00 89.19 95 ILE A C 1
ATOM 737 O O . ILE A 1 95 ? -10.086 7.950 15.561 1.00 89.19 95 ILE A O 1
ATOM 741 N N . LEU A 1 96 ? -11.376 6.116 15.465 1.00 89.56 96 LEU A N 1
ATOM 742 C CA . LEU A 1 96 ? -10.967 5.721 14.113 1.00 89.56 96 LEU A CA 1
ATOM 743 C C . LEU A 1 96 ? -11.589 6.586 13.010 1.00 89.56 96 LEU A C 1
ATOM 745 O O . LEU A 1 96 ? -10.950 6.799 11.982 1.00 89.56 96 LEU A O 1
ATOM 749 N N . SER A 1 97 ? -12.801 7.107 13.212 1.00 91.19 97 SER A N 1
ATOM 750 C CA . SER A 1 97 ? -13.512 7.925 12.214 1.00 91.19 97 SER A CA 1
ATOM 751 C C . SER A 1 97 ? -12.709 9.137 11.704 1.00 91.19 97 SER A C 1
ATOM 753 O O . SER A 1 97 ? -12.533 9.249 10.491 1.00 91.19 97 SER A O 1
ATOM 755 N N . PRO A 1 98 ? -12.137 10.009 12.560 1.00 88.94 98 PRO A N 1
ATOM 756 C CA . PRO A 1 98 ? -11.330 11.136 12.085 1.00 88.94 98 PRO A CA 1
ATOM 757 C C . PRO A 1 98 ? -10.031 10.697 11.393 1.00 88.94 98 PRO A C 1
ATOM 759 O O . PRO A 1 98 ? -9.577 11.363 10.468 1.00 88.94 98 PRO A O 1
ATOM 762 N N . ILE A 1 99 ? -9.451 9.556 11.785 1.00 88.44 99 ILE A N 1
ATOM 763 C CA . ILE A 1 99 ? -8.271 8.985 11.114 1.00 88.44 99 ILE A CA 1
ATOM 764 C C . ILE A 1 99 ? -8.646 8.500 9.707 1.00 88.44 99 ILE A C 1
ATOM 766 O O . ILE A 1 99 ? -7.873 8.677 8.770 1.00 88.44 99 ILE A O 1
ATOM 770 N N . ALA A 1 100 ? -9.833 7.915 9.534 1.00 87.88 100 ALA A N 1
ATOM 771 C CA . ALA A 1 100 ? -10.324 7.448 8.239 1.00 87.88 100 ALA A CA 1
ATOM 772 C C . ALA A 1 100 ? -10.613 8.595 7.256 1.00 87.88 100 ALA A C 1
ATOM 774 O O . ALA A 1 100 ? -10.482 8.409 6.048 1.00 87.88 100 ALA A O 1
ATOM 775 N N . ASP A 1 101 ? -11.000 9.771 7.751 1.00 86.12 101 ASP A N 1
ATOM 776 C CA . ASP A 1 101 ? -11.304 10.936 6.913 1.00 86.12 101 ASP A CA 1
ATOM 777 C C . ASP A 1 101 ? -10.102 11.856 6.641 1.00 86.12 101 ASP A C 1
ATOM 779 O O . ASP A 1 101 ? -10.232 12.793 5.850 1.00 86.12 101 ASP A O 1
ATOM 783 N N . ALA A 1 102 ? -8.930 11.571 7.222 1.00 84.12 102 ALA A N 1
ATOM 784 C CA . ALA A 1 102 ? -7.696 12.298 6.932 1.00 84.12 102 ALA A CA 1
ATOM 785 C C . ALA A 1 102 ? -7.332 12.212 5.437 1.00 84.12 102 ALA A C 1
ATOM 787 O O . ALA A 1 102 ? -7.414 11.142 4.824 1.00 84.12 102 ALA A O 1
ATOM 788 N N . SER A 1 103 ? -6.933 13.345 4.849 1.00 72.69 103 SER A N 1
ATOM 789 C CA . SER A 1 103 ? -6.696 13.487 3.409 1.00 72.69 103 SER A CA 1
ATOM 790 C C . SER A 1 103 ? -5.244 13.837 3.093 1.00 72.69 103 SER A C 1
ATOM 792 O O . SER A 1 103 ? -4.585 14.577 3.816 1.00 72.69 103 SER A O 1
ATOM 794 N N . LEU A 1 104 ? -4.781 13.373 1.930 1.00 61.75 104 LEU A N 1
ATOM 795 C CA . LEU A 1 104 ? -3.450 13.624 1.374 1.00 61.75 104 LEU A CA 1
ATOM 796 C C . LEU A 1 104 ? -3.095 15.120 1.263 1.00 61.75 104 LEU A C 1
ATOM 798 O O . LEU A 1 104 ? -1.917 15.471 1.351 1.00 61.75 104 LEU A O 1
ATOM 802 N N . ALA A 1 105 ? -4.090 15.991 1.051 1.00 58.09 105 ALA A N 1
ATOM 803 C CA . ALA A 1 105 ? -3.882 17.439 0.946 1.00 58.09 105 ALA A CA 1
ATOM 804 C C . ALA A 1 105 ? -3.204 18.026 2.200 1.00 58.09 105 ALA A C 1
ATOM 806 O O . ALA A 1 105 ? -2.473 19.006 2.088 1.00 58.09 105 ALA A O 1
ATOM 807 N N . ASP A 1 106 ? -3.328 17.361 3.352 1.00 51.97 106 ASP A N 1
ATOM 808 C CA . ASP A 1 106 ? -2.639 17.740 4.585 1.00 51.97 106 ASP A CA 1
ATOM 809 C C . ASP A 1 106 ? -1.106 17.568 4.489 1.00 51.97 106 ASP A C 1
ATOM 811 O O . ASP A 1 106 ? -0.373 18.142 5.285 1.00 51.97 106 ASP A O 1
ATOM 815 N N . GLY A 1 107 ? -0.585 16.782 3.536 1.00 47.81 107 GLY A N 1
ATOM 816 C CA . GLY A 1 107 ? 0.838 16.422 3.443 1.00 47.81 107 GLY A CA 1
ATOM 817 C C . GLY A 1 107 ? 1.576 16.834 2.165 1.00 47.81 107 GLY A C 1
ATOM 818 O O . GLY A 1 107 ? 2.764 16.532 2.056 1.00 47.81 107 GLY A O 1
ATOM 819 N N . LEU A 1 108 ? 0.919 17.472 1.187 1.00 50.59 108 LEU A N 1
ATOM 820 C CA . LEU A 1 108 ? 1.527 17.790 -0.121 1.00 50.59 108 LEU A CA 1
ATOM 821 C C . LEU A 1 108 ? 1.709 19.285 -0.431 1.00 50.59 108 LEU A C 1
ATOM 823 O O . LEU A 1 108 ? 2.418 19.596 -1.386 1.00 50.59 108 LEU A O 1
ATOM 827 N N . GLU A 1 109 ? 1.175 20.212 0.367 1.00 44.16 109 GLU A N 1
ATOM 828 C CA . GLU A 1 109 ? 1.302 21.656 0.103 1.00 44.16 109 GLU A CA 1
ATOM 829 C C . GLU A 1 109 ? 2.016 22.409 1.227 1.00 44.16 109 GLU A C 1
ATOM 831 O O . GLU A 1 109 ? 1.370 23.113 1.988 1.00 44.16 109 GLU A O 1
ATOM 836 N N . GLY A 1 110 ? 3.341 22.271 1.372 1.00 51.09 110 GLY A N 1
ATOM 837 C CA . GLY A 1 110 ? 4.162 23.155 2.233 1.00 51.09 110 GLY A CA 1
ATOM 838 C C . GLY A 1 110 ? 3.731 23.297 3.708 1.00 51.09 110 GLY A C 1
ATOM 839 O O . GLY A 1 110 ? 4.290 24.116 4.435 1.00 51.09 110 GLY A O 1
ATOM 840 N N . GLY A 1 111 ? 2.747 22.514 4.140 1.00 53.88 111 GLY A N 1
ATOM 841 C CA . GLY A 1 111 ? 2.097 22.534 5.433 1.00 53.88 111 GLY A CA 1
ATOM 842 C C . GLY A 1 111 ? 2.437 21.267 6.197 1.00 53.88 111 GLY A C 1
ATOM 843 O O . GLY A 1 111 ? 2.798 20.236 5.625 1.00 53.88 111 GLY A O 1
ATOM 844 N N . GLN A 1 112 ? 2.378 21.363 7.520 1.00 61.28 112 GLN A N 1
ATOM 845 C CA . GLN A 1 112 ? 2.556 20.198 8.370 1.00 61.28 112 GLN A CA 1
ATOM 846 C C . GLN A 1 112 ? 1.380 19.241 8.167 1.00 61.28 112 GLN A C 1
ATOM 848 O O . GLN A 1 112 ? 0.226 19.656 8.253 1.00 61.28 112 GLN A O 1
ATOM 853 N N . SER A 1 113 ? 1.696 17.963 7.950 1.00 72.62 113 SER A N 1
ATOM 854 C CA . SER A 1 113 ? 0.719 16.877 7.982 1.00 72.62 113 SER A CA 1
ATOM 855 C C . SER A 1 113 ? -0.143 16.935 9.234 1.00 72.62 113 SER A C 1
ATOM 857 O O . SER A 1 113 ? 0.385 17.087 10.339 1.00 72.62 113 SER A O 1
ATOM 859 N N . SER A 1 114 ? -1.457 16.767 9.066 1.00 79.56 114 SER A N 1
ATOM 860 C CA . SER A 1 114 ? -2.376 16.671 10.196 1.00 79.56 114 SER A CA 1
ATOM 861 C C . SER A 1 114 ? -1.982 15.489 11.098 1.00 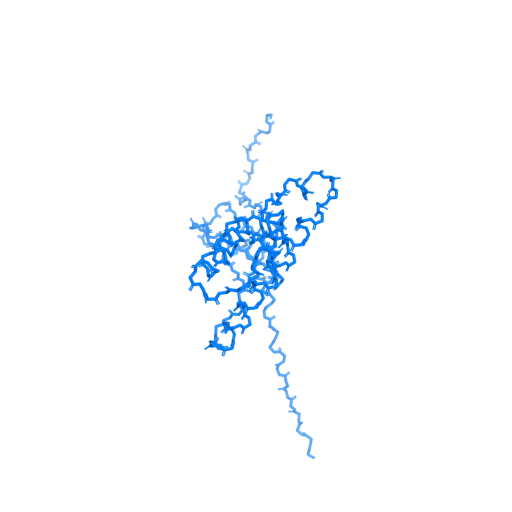79.56 114 SER A C 1
ATOM 863 O O . SER A 1 114 ? -1.490 14.460 10.612 1.00 79.56 114 SER A O 1
ATOM 865 N N . PRO A 1 115 ? -2.172 15.594 12.425 1.00 84.44 115 PRO A N 1
ATOM 866 C CA . PRO A 1 115 ? -1.907 14.484 13.338 1.00 84.44 115 PRO A CA 1
ATOM 867 C C . PRO A 1 115 ? -2.665 13.205 12.955 1.00 84.44 115 PRO A C 1
ATOM 869 O O . PRO A 1 115 ? -2.154 12.100 13.128 1.00 84.44 115 PRO A O 1
ATOM 872 N N . GLU A 1 116 ? -3.875 13.344 12.420 1.00 86.38 116 GLU A N 1
ATOM 873 C CA . GLU A 1 116 ? -4.727 12.252 11.951 1.00 86.38 116 GLU A CA 1
ATOM 874 C C . GLU A 1 116 ? -4.129 11.570 10.717 1.00 86.38 116 GLU A C 1
ATOM 876 O O . GLU A 1 116 ? -4.085 10.341 10.675 1.00 86.38 116 GLU A O 1
ATOM 881 N N . TRP A 1 117 ? -3.580 12.339 9.770 1.00 82.75 117 TRP A N 1
ATOM 882 C CA . TRP A 1 117 ? -2.849 11.798 8.622 1.00 82.75 117 TRP A CA 1
ATOM 883 C C . TRP A 1 117 ? -1.606 11.011 9.050 1.00 82.75 117 TRP A C 1
ATOM 885 O O . TRP A 1 117 ? -1.357 9.916 8.547 1.00 82.75 117 TRP A O 1
ATOM 895 N N . LEU A 1 118 ? -0.845 11.516 10.027 1.00 82.31 118 LEU A N 1
ATOM 896 C CA . LEU A 1 118 ? 0.322 10.801 10.557 1.00 82.31 118 LEU A CA 1
ATOM 897 C C . LEU A 1 118 ? -0.068 9.473 11.222 1.00 82.31 118 LEU A C 1
ATOM 899 O O . LEU A 1 118 ? 0.609 8.465 11.024 1.00 82.31 118 LEU A O 1
ATOM 903 N N . LYS A 1 119 ? -1.179 9.451 11.969 1.00 86.31 119 LYS A N 1
ATOM 904 C CA . LYS A 1 119 ? -1.731 8.217 12.554 1.00 86.31 119 LYS A CA 1
ATOM 905 C C . LYS A 1 119 ? -2.225 7.253 11.478 1.00 86.31 119 L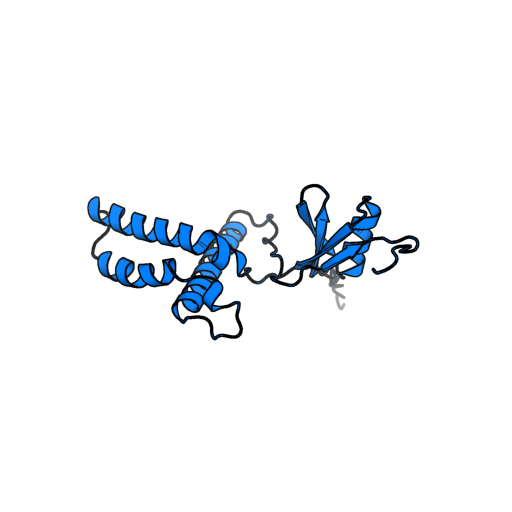YS A C 1
ATOM 907 O O . LYS A 1 119 ? -2.014 6.051 11.606 1.00 86.31 119 LYS A O 1
ATOM 912 N N . GLN A 1 120 ? -2.863 7.766 10.425 1.00 85.69 120 GLN A N 1
ATOM 913 C CA . GLN A 1 120 ? -3.306 6.961 9.290 1.00 85.69 120 GLN A CA 1
ATOM 914 C C . GLN A 1 120 ? -2.101 6.298 8.611 1.00 85.69 120 GLN A C 1
ATOM 916 O O . GLN A 1 120 ? -2.110 5.088 8.402 1.00 85.69 120 GLN A O 1
ATOM 921 N N . LEU A 1 121 ? -1.036 7.060 8.349 1.00 81.38 121 LEU A N 1
ATOM 922 C CA . LEU A 1 121 ? 0.203 6.550 7.765 1.00 81.38 121 LEU A CA 1
ATOM 923 C C . LEU A 1 121 ? 0.854 5.468 8.641 1.00 81.38 121 LEU A C 1
ATOM 925 O O . LEU A 1 121 ? 1.195 4.404 8.130 1.00 81.38 121 LEU A O 1
ATOM 929 N N . ASP A 1 122 ? 0.997 5.706 9.949 1.00 84.31 122 ASP A N 1
ATOM 930 C CA . ASP A 1 122 ? 1.566 4.720 10.882 1.00 84.31 122 ASP A CA 1
ATOM 931 C C . ASP A 1 122 ? 0.737 3.426 10.925 1.00 84.31 122 ASP A C 1
ATOM 933 O O . ASP A 1 122 ? 1.287 2.332 10.798 1.00 84.31 122 ASP A O 1
ATOM 937 N N . LEU A 1 123 ? -0.591 3.537 11.031 1.00 84.94 123 LEU A N 1
ATOM 938 C CA . LEU A 1 123 ? -1.490 2.383 11.070 1.00 84.94 123 LEU A CA 1
ATOM 939 C C . LEU A 1 123 ? -1.409 1.548 9.788 1.00 84.94 123 LEU A C 1
ATOM 941 O O . LEU A 1 123 ? -1.335 0.322 9.847 1.00 84.94 123 LEU A O 1
ATOM 945 N N . MET A 1 124 ? -1.397 2.209 8.635 1.00 84.12 124 MET A N 1
ATOM 946 C CA . MET A 1 124 ? -1.322 1.559 7.328 1.00 84.12 124 MET A CA 1
ATOM 947 C C . MET A 1 124 ? 0.014 0.848 7.123 1.00 84.12 124 MET A C 1
ATOM 949 O O . MET A 1 124 ? 0.020 -0.316 6.731 1.00 84.12 124 MET A O 1
ATOM 953 N N . ASN A 1 125 ? 1.124 1.488 7.499 1.00 79.44 125 ASN A N 1
ATOM 954 C CA . ASN A 1 125 ? 2.445 0.862 7.460 1.00 79.44 125 ASN A CA 1
ATOM 955 C C . ASN A 1 125 ? 2.513 -0.384 8.356 1.00 79.44 125 ASN A C 1
ATOM 957 O O . ASN A 1 125 ? 3.098 -1.393 7.972 1.00 79.44 125 ASN A O 1
ATOM 961 N N . ARG A 1 126 ? 1.900 -0.343 9.548 1.00 81.62 126 ARG A N 1
ATOM 962 C CA . ARG A 1 126 ? 1.843 -1.507 10.448 1.00 81.62 126 ARG A CA 1
ATOM 963 C C . ARG A 1 126 ? 1.005 -2.643 9.873 1.00 81.62 126 ARG A C 1
ATOM 965 O O . ARG A 1 126 ? 1.415 -3.792 9.980 1.00 81.62 126 ARG A O 1
ATOM 972 N N . LEU A 1 127 ? -0.154 -2.345 9.281 1.00 81.50 127 LEU A N 1
ATOM 973 C CA . LEU A 1 127 ? -0.996 -3.365 8.646 1.00 81.50 127 LEU A CA 1
ATOM 974 C C . LEU A 1 127 ? -0.267 -4.040 7.485 1.00 81.50 127 LEU A C 1
ATOM 976 O O . LEU A 1 127 ? -0.254 -5.265 7.403 1.00 81.50 127 LEU A O 1
ATOM 980 N N . GLU A 1 128 ? 0.371 -3.251 6.627 1.00 78.25 128 GLU A N 1
ATOM 981 C CA . GLU A 1 128 ? 1.130 -3.760 5.490 1.00 78.25 128 GLU A CA 1
ATOM 982 C C . GLU A 1 128 ? 2.321 -4.617 5.943 1.00 78.25 128 GLU A C 1
ATOM 984 O O . GLU A 1 128 ? 2.516 -5.716 5.421 1.00 78.25 128 GLU A O 1
ATOM 989 N N . GLN A 1 129 ? 3.039 -4.195 6.992 1.00 77.94 129 GLN A N 1
ATOM 990 C CA . GLN A 1 129 ? 4.100 -5.001 7.599 1.00 77.94 129 GLN A CA 1
ATOM 991 C C . GLN A 1 129 ? 3.568 -6.323 8.167 1.00 77.94 129 GLN A C 1
ATOM 993 O O . GLN A 1 129 ? 4.132 -7.375 7.883 1.00 77.94 129 GLN A O 1
ATOM 998 N N . CYS A 1 130 ? 2.458 -6.304 8.911 1.00 82.38 130 CYS A N 1
ATOM 999 C CA . CYS A 1 130 ? 1.840 -7.523 9.439 1.00 82.38 130 CYS A CA 1
ATOM 1000 C C . CYS A 1 130 ? 1.456 -8.508 8.323 1.00 82.38 130 CYS A C 1
ATOM 1002 O O . CYS A 1 130 ? 1.620 -9.718 8.483 1.00 82.38 130 CYS A O 1
ATOM 1004 N N . VAL A 1 131 ? 0.953 -8.006 7.190 1.00 82.12 131 VAL A N 1
ATOM 1005 C CA . VAL A 1 131 ? 0.649 -8.838 6.016 1.00 82.12 131 VAL A CA 1
ATOM 1006 C C . VAL A 1 131 ? 1.932 -9.409 5.417 1.00 82.12 131 VAL A C 1
ATOM 1008 O O . VAL A 1 131 ? 1.983 -10.607 5.145 1.00 82.12 131 VAL A O 1
ATOM 1011 N N . ALA A 1 132 ? 2.973 -8.591 5.246 1.00 75.75 132 ALA A N 1
ATOM 1012 C CA . ALA A 1 132 ? 4.261 -9.043 4.724 1.00 75.75 132 ALA A CA 1
ATOM 1013 C C . ALA A 1 132 ? 4.887 -10.137 5.608 1.00 75.75 132 ALA A C 1
ATOM 1015 O O . ALA A 1 132 ? 5.341 -11.158 5.089 1.00 75.75 132 ALA A O 1
ATOM 1016 N N . ASP A 1 133 ? 4.844 -9.966 6.931 1.00 82.38 133 ASP A N 1
ATOM 1017 C CA . ASP A 1 133 ? 5.346 -10.940 7.905 1.00 82.38 133 ASP A CA 1
ATOM 1018 C C . ASP A 1 133 ? 4.550 -12.251 7.850 1.00 82.38 133 ASP A C 1
ATOM 1020 O O . ASP A 1 133 ? 5.124 -13.342 7.845 1.00 82.38 133 ASP A O 1
ATOM 1024 N N . TRP A 1 134 ? 3.219 -12.167 7.758 1.00 84.81 134 TRP A N 1
ATOM 1025 C CA . TRP A 1 134 ? 2.360 -13.345 7.631 1.00 84.81 134 TRP A CA 1
ATOM 1026 C C . TRP A 1 134 ? 2.592 -14.102 6.315 1.00 84.81 134 TRP A C 1
ATOM 1028 O O . TRP A 1 134 ? 2.648 -15.336 6.308 1.00 84.81 134 TRP A O 1
ATOM 1038 N N . VAL A 1 135 ? 2.773 -13.389 5.199 1.00 81.56 135 VAL A N 1
ATOM 1039 C CA . VAL A 1 135 ? 3.115 -13.993 3.902 1.00 81.56 135 VAL A CA 1
ATOM 1040 C C . VAL A 1 135 ? 4.467 -14.698 3.980 1.00 81.56 135 VAL A C 1
ATOM 1042 O O . VAL A 1 135 ? 4.563 -15.851 3.569 1.00 81.56 135 VAL A O 1
ATOM 1045 N N . ALA A 1 136 ? 5.485 -14.060 4.561 1.00 80.25 136 ALA A N 1
ATOM 1046 C CA . ALA A 1 136 ? 6.804 -14.667 4.733 1.00 80.25 136 ALA A CA 1
ATOM 1047 C C . ALA A 1 136 ? 6.748 -15.933 5.607 1.00 80.25 136 ALA A C 1
ATOM 1049 O O . ALA A 1 136 ? 7.399 -16.932 5.302 1.00 80.25 136 ALA A O 1
ATOM 1050 N N . ALA A 1 137 ? 5.925 -15.924 6.661 1.00 84.06 137 ALA A N 1
ATOM 1051 C CA . ALA A 1 137 ? 5.734 -17.080 7.533 1.00 84.06 137 ALA A CA 1
ATOM 1052 C C . ALA A 1 137 ? 5.000 -18.244 6.844 1.00 84.06 137 ALA A C 1
ATOM 1054 O O . ALA A 1 137 ? 5.297 -19.408 7.111 1.00 84.06 137 ALA A O 1
ATOM 1055 N N . THR A 1 138 ? 4.032 -17.949 5.973 1.00 87.81 138 THR A N 1
ATOM 1056 C CA . THR A 1 138 ? 3.208 -18.970 5.302 1.00 87.81 138 THR A CA 1
ATOM 1057 C C . THR A 1 138 ? 3.804 -19.469 3.989 1.00 87.81 138 THR A C 1
ATOM 1059 O O . THR A 1 138 ? 3.559 -20.610 3.606 1.00 87.81 138 THR A O 1
ATOM 1062 N N . ASN A 1 139 ? 4.601 -18.645 3.310 1.00 83.06 139 ASN A N 1
ATOM 1063 C CA . ASN A 1 139 ? 5.224 -18.942 2.026 1.00 83.06 139 ASN A CA 1
ATOM 1064 C C . ASN A 1 139 ? 6.675 -18.430 2.013 1.00 83.06 139 ASN A C 1
ATOM 1066 O O . ASN A 1 139 ? 6.965 -17.4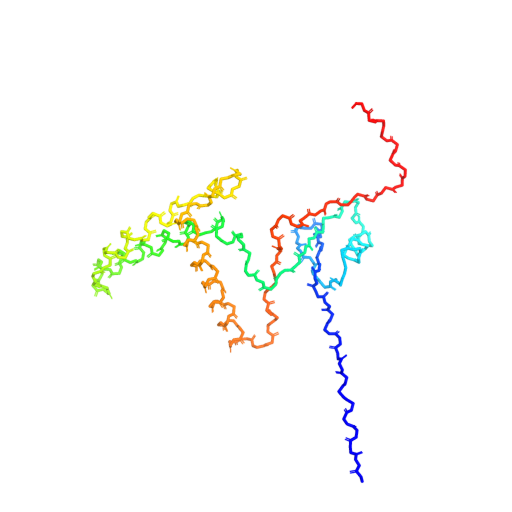19 1.375 1.00 83.06 139 ASN A O 1
ATOM 1070 N N . PRO A 1 140 ? 7.617 -19.137 2.666 1.00 77.75 140 PRO A N 1
ATOM 1071 C CA . PRO A 1 140 ? 8.994 -18.663 2.848 1.00 77.75 140 PRO A CA 1
ATOM 1072 C C . PRO A 1 140 ? 9.791 -18.547 1.540 1.00 77.75 140 PRO A C 1
ATOM 1074 O O . PRO A 1 140 ? 10.834 -17.903 1.500 1.00 77.75 140 PRO A O 1
ATOM 1077 N N . THR A 1 141 ? 9.319 -19.173 0.460 1.00 81.62 141 THR A N 1
ATOM 1078 C CA . THR A 1 141 ? 9.916 -19.057 -0.877 1.00 81.62 141 THR A CA 1
ATOM 1079 C C . THR A 1 141 ? 9.409 -17.842 -1.653 1.00 81.62 141 THR A C 1
ATOM 1081 O O . THR A 1 141 ? 9.927 -17.559 -2.732 1.00 81.62 141 THR A O 1
ATOM 1084 N N . MET A 1 142 ? 8.371 -17.154 -1.165 1.00 73.56 142 MET A N 1
ATOM 1085 C CA . MET A 1 142 ? 7.856 -15.954 -1.811 1.00 73.56 142 MET A CA 1
ATOM 1086 C C . MET A 1 142 ? 8.795 -14.782 -1.492 1.00 73.56 142 MET A C 1
ATOM 1088 O O . MET A 1 142 ? 9.067 -14.522 -0.320 1.00 73.56 142 MET A O 1
ATOM 1092 N N . PRO A 1 143 ? 9.310 -14.065 -2.505 1.00 68.25 143 PRO A N 1
ATOM 1093 C CA . PRO A 1 143 ? 10.132 -12.889 -2.258 1.00 68.25 143 PRO A CA 1
ATOM 1094 C C . PRO A 1 143 ? 9.308 -11.819 -1.536 1.00 68.25 143 PRO A C 1
ATOM 1096 O O . PRO A 1 143 ? 8.143 -11.601 -1.877 1.00 68.25 143 PRO A O 1
ATOM 1099 N N . HIS A 1 144 ? 9.922 -11.132 -0.566 1.00 67.31 144 HIS A N 1
ATOM 1100 C CA . HIS A 1 144 ? 9.278 -9.998 0.095 1.00 67.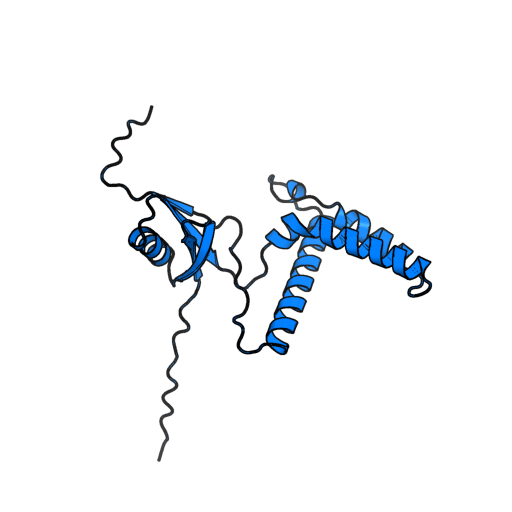31 144 HIS A CA 1
ATOM 1101 C C . HIS A 1 144 ? 8.824 -8.968 -0.952 1.00 67.31 144 HIS A C 1
ATOM 1103 O O . HIS A 1 144 ? 9.602 -8.639 -1.860 1.00 67.31 144 HIS A O 1
ATOM 1109 N N . PRO A 1 145 ? 7.583 -8.459 -0.845 1.00 70.50 145 PRO A N 1
ATOM 1110 C CA . PRO A 1 145 ? 7.100 -7.433 -1.748 1.00 70.50 145 PRO A CA 1
ATOM 1111 C C . PRO A 1 145 ? 8.001 -6.200 -1.664 1.00 70.50 145 PRO A C 1
ATOM 1113 O O . PRO A 1 145 ? 8.456 -5.793 -0.596 1.00 70.50 145 PRO A O 1
ATOM 1116 N N . LYS A 1 146 ? 8.283 -5.636 -2.834 1.00 75.12 146 LYS A N 1
ATOM 1117 C CA . LYS A 1 146 ? 9.109 -4.448 -3.023 1.00 75.12 146 LYS A CA 1
ATOM 1118 C C . LYS A 1 146 ? 8.216 -3.297 -3.435 1.00 75.12 146 LYS A C 1
ATOM 1120 O O . LYS A 1 146 ? 7.301 -3.484 -4.238 1.00 75.12 146 LYS A O 1
ATOM 1125 N N . PHE A 1 147 ? 8.521 -2.107 -2.942 1.00 78.31 147 PHE A N 1
ATOM 1126 C CA . PHE A 1 147 ? 7.654 -0.954 -3.126 1.00 78.31 147 PHE A CA 1
ATOM 1127 C C . PHE A 1 147 ? 8.338 0.140 -3.917 1.00 78.31 147 PHE A C 1
ATOM 1129 O O . PHE A 1 147 ? 9.530 0.379 -3.761 1.00 78.31 147 PHE A O 1
ATOM 1136 N N . ILE A 1 148 ? 7.580 0.849 -4.746 1.00 81.69 148 ILE A N 1
ATOM 1137 C CA . ILE A 1 148 ? 8.101 2.019 -5.445 1.00 81.69 148 ILE A CA 1
ATOM 1138 C C . ILE A 1 148 ? 8.151 3.198 -4.481 1.00 81.69 148 ILE A C 1
ATOM 1140 O O . ILE A 1 148 ? 7.135 3.586 -3.897 1.00 81.69 148 ILE A O 1
ATOM 1144 N N . ARG A 1 149 ? 9.334 3.799 -4.327 1.00 77.62 149 ARG A N 1
ATOM 1145 C CA . ARG A 1 149 ? 9.514 4.986 -3.497 1.00 77.62 149 ARG A CA 1
ATOM 1146 C C . ARG A 1 149 ? 8.732 6.144 -4.105 1.00 77.62 149 ARG A C 1
ATOM 1148 O O . ARG A 1 149 ? 8.982 6.553 -5.242 1.00 77.62 149 ARG A O 1
ATOM 1155 N N . TYR A 1 150 ? 7.811 6.696 -3.324 1.00 72.19 150 TYR A N 1
ATOM 1156 C CA . TYR A 1 150 ? 7.007 7.840 -3.738 1.00 72.19 150 TYR A CA 1
ATOM 1157 C C . TYR A 1 150 ? 7.886 9.013 -4.199 1.00 72.19 150 TYR A C 1
ATOM 1159 O O . TYR A 1 150 ? 8.899 9.320 -3.569 1.00 72.19 150 TYR A O 1
ATOM 1167 N N . GLY A 1 151 ? 7.501 9.660 -5.302 1.00 72.94 151 GLY A N 1
ATOM 1168 C CA . GLY A 1 151 ? 8.214 10.817 -5.854 1.00 72.94 151 GLY A CA 1
ATOM 1169 C C . GLY A 1 151 ? 9.581 10.505 -6.474 1.00 72.94 151 GLY A C 1
ATOM 1170 O O . GLY A 1 151 ? 10.283 11.423 -6.882 1.00 72.94 151 GLY A O 1
ATOM 1171 N N . SER A 1 152 ? 9.975 9.230 -6.562 1.00 82.56 152 SER A N 1
ATOM 1172 C CA . SER A 1 152 ? 11.248 8.831 -7.180 1.00 82.56 152 SER A CA 1
ATOM 1173 C C . SER A 1 152 ? 11.158 8.577 -8.689 1.00 82.56 152 SER A C 1
ATOM 1175 O O . SER A 1 152 ? 12.187 8.309 -9.322 1.00 82.56 152 SER A O 1
ATOM 1177 N N . GLU A 1 153 ? 9.949 8.645 -9.258 1.00 88.56 153 GLU A N 1
ATOM 1178 C CA . GLU A 1 153 ? 9.692 8.398 -10.676 1.00 88.56 153 GLU A CA 1
ATOM 1179 C C . GLU A 1 153 ? 10.414 9.431 -11.552 1.00 88.56 153 GLU A C 1
ATOM 1181 O O . GLU A 1 153 ? 10.319 10.636 -11.330 1.00 88.56 153 GLU A O 1
ATOM 1186 N N . GLN A 1 154 ? 11.147 8.958 -12.559 1.00 87.44 154 GLN A N 1
ATOM 1187 C CA . GLN A 1 154 ? 11.774 9.796 -13.581 1.00 87.44 154 GLN A CA 1
ATOM 1188 C C . GLN A 1 154 ? 11.511 9.213 -14.961 1.00 87.44 154 GLN A C 1
ATOM 1190 O O . GLN A 1 154 ? 11.660 8.005 -15.164 1.00 87.44 154 GLN A O 1
ATOM 1195 N N . VAL A 1 155 ? 11.162 10.091 -15.897 1.00 90.44 155 VAL A N 1
ATOM 1196 C CA . VAL A 1 155 ? 10.923 9.759 -17.302 1.00 90.44 155 VAL A CA 1
ATOM 1197 C C . VAL A 1 155 ? 12.194 10.019 -18.103 1.00 90.44 155 VAL A C 1
ATOM 1199 O O . VAL A 1 155 ? 12.760 11.107 -18.036 1.00 90.44 155 VAL A O 1
ATOM 1202 N N . HIS A 1 156 ? 12.614 9.030 -18.886 1.00 86.12 156 HIS A N 1
ATOM 1203 C CA . HIS A 1 156 ? 13.774 9.097 -19.768 1.00 86.12 156 HIS A CA 1
ATOM 1204 C C . HIS A 1 156 ? 13.321 8.864 -21.201 1.00 86.12 156 HIS A C 1
ATOM 1206 O O . HIS A 1 156 ? 12.748 7.821 -21.501 1.00 86.12 156 HIS A O 1
ATOM 1212 N N . VAL A 1 157 ? 13.585 9.808 -22.098 1.00 83.75 157 VAL A N 1
ATOM 1213 C CA . VAL A 1 157 ? 13.221 9.681 -23.514 1.00 83.75 157 VAL A CA 1
ATO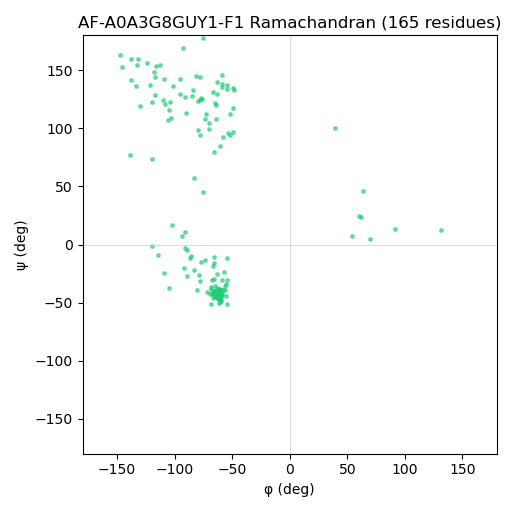M 1214 C C . VAL A 1 157 ? 14.475 9.351 -24.312 1.00 83.75 157 VAL A C 1
ATOM 1216 O O . VAL A 1 157 ? 15.454 10.098 -24.274 1.00 83.75 157 VAL A O 1
ATOM 1219 N N . ALA A 1 158 ? 14.462 8.228 -25.031 1.00 64.94 158 ALA A N 1
ATOM 1220 C CA . ALA A 1 158 ? 15.562 7.859 -25.911 1.00 64.94 158 ALA A CA 1
ATOM 1221 C C . ALA A 1 158 ? 15.543 8.769 -27.151 1.00 64.94 158 ALA A C 1
ATOM 1223 O O . ALA A 1 158 ? 14.621 8.708 -27.962 1.00 64.94 158 ALA A O 1
ATOM 1224 N N . GLY A 1 159 ? 16.551 9.632 -27.293 1.00 56.75 159 GLY A N 1
ATOM 1225 C CA . GLY A 1 159 ? 16.683 10.540 -28.432 1.00 56.75 159 GLY A CA 1
ATOM 1226 C C . GLY A 1 159 ? 17.845 10.160 -29.346 1.00 56.75 159 GLY A C 1
ATOM 1227 O O . GLY A 1 159 ? 18.994 10.140 -28.913 1.00 56.75 159 GLY A O 1
ATOM 1228 N N . GLY A 1 160 ? 17.568 9.956 -30.633 1.00 50.03 160 GLY A N 1
ATOM 1229 C CA . GLY A 1 160 ? 18.500 10.366 -31.681 1.00 50.03 160 GLY A CA 1
ATOM 1230 C C . GLY A 1 160 ? 18.131 11.794 -32.066 1.00 50.03 160 GLY A C 1
ATOM 1231 O O . GLY A 1 160 ? 17.030 11.976 -32.560 1.00 50.03 160 GLY A O 1
ATOM 1232 N N . ASN A 1 161 ? 19.000 12.776 -31.782 1.00 47.31 161 ASN A N 1
ATOM 1233 C CA . ASN A 1 161 ? 18.808 14.216 -32.038 1.00 47.31 161 ASN A CA 1
ATOM 1234 C C . ASN A 1 161 ? 17.380 14.732 -31.767 1.00 47.31 161 ASN A C 1
ATOM 1236 O O . ASN A 1 161 ? 16.501 14.646 -32.621 1.00 47.31 161 ASN A O 1
ATOM 1240 N N . LEU A 1 162 ? 17.163 15.362 -30.60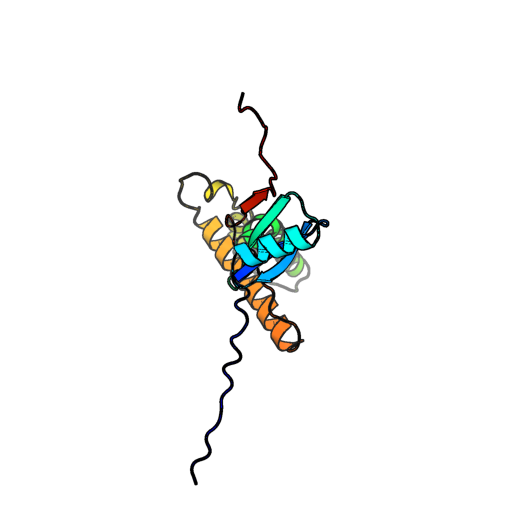9 1.00 48.00 162 LEU A N 1
ATOM 1241 C CA . LEU A 1 162 ? 15.953 16.149 -30.353 1.00 48.00 162 LEU A CA 1
ATOM 1242 C C . LEU A 1 162 ? 15.930 17.379 -31.281 1.00 48.00 162 LEU A C 1
ATOM 1244 O O . LEU A 1 162 ? 16.272 18.487 -30.885 1.00 48.00 162 LEU A O 1
ATOM 1248 N N . GLY A 1 163 ? 15.528 17.177 -32.536 1.00 45.91 163 GLY A N 1
ATOM 1249 C CA . GLY A 1 163 ? 15.186 18.214 -33.509 1.00 45.91 163 GLY A CA 1
ATOM 1250 C C . GLY A 1 163 ? 13.823 18.833 -33.210 1.00 45.91 163 GLY A C 1
ATOM 1251 O O . GLY A 1 163 ? 13.000 18.969 -34.110 1.00 45.91 163 GLY A O 1
ATOM 1252 N N . ILE A 1 164 ? 13.564 19.158 -31.943 1.00 45.03 164 ILE A N 1
ATOM 1253 C CA . ILE A 1 164 ? 12.358 19.863 -31.519 1.00 45.03 164 ILE A CA 1
ATOM 1254 C C . ILE A 1 164 ? 12.786 21.310 -31.256 1.00 45.03 164 ILE A C 1
ATOM 1256 O O . ILE A 1 164 ? 13.516 21.547 -30.291 1.00 45.03 164 ILE A O 1
ATOM 1260 N N . PRO A 1 165 ? 12.403 22.285 -32.100 1.00 43.41 165 PRO A N 1
ATOM 1261 C CA . PRO A 1 165 ? 12.565 23.679 -31.731 1.00 43.41 165 PRO A CA 1
ATOM 1262 C C . PRO A 1 165 ? 11.665 23.934 -30.521 1.00 43.41 165 PRO A C 1
ATOM 1264 O O . PRO A 1 165 ? 10.454 23.722 -30.588 1.00 43.41 165 PRO A O 1
ATOM 1267 N N . PHE A 1 166 ? 12.265 24.347 -29.406 1.00 37.47 166 PHE A N 1
ATOM 1268 C CA . PHE A 1 166 ? 11.512 24.914 -28.295 1.00 37.47 166 PHE A CA 1
ATOM 1269 C C . PHE A 1 166 ? 10.870 26.211 -28.802 1.00 37.47 166 PHE A C 1
ATOM 1271 O O . PHE A 1 166 ? 11.579 27.177 -29.089 1.00 37.47 166 PHE A O 1
ATOM 1278 N N . LEU A 1 167 ? 9.550 26.173 -28.993 1.00 38.09 167 LEU A N 1
ATOM 1279 C CA . LEU A 1 167 ? 8.701 27.355 -29.138 1.00 38.09 167 LEU A CA 1
ATOM 1280 C C . LEU A 1 167 ? 8.336 27.882 -27.751 1.00 38.09 167 LEU A C 1
ATOM 1282 O O . LEU A 1 167 ? 8.017 27.039 -26.881 1.00 38.09 167 LEU A O 1
#

Sequence (167 aa):
MSTQNDVDEQKIASDEFAYKDAADRWIAGFSSRRDAMLAGINVGLHSVVTAEVSPQCPSYFARFEARHVLRQMIDGLAYGEQHGKLVSSEEARVILSPIADASLADGLEGGQSSPEWLKQLDLMNRLEQCVADWVAATNPTMPHPKFIRYGSEQVHVAGGNLGIPFL

Organism: NCBI:txid82633

Radius of gyration: 22.49 Å; Cα contacts (8 Å, |Δi|>4): 203; chains: 1; bounding box: 70×55×57 Å